Protein AF-A0A0B6EVD2-F1 (afdb_monomer_lite)

Sequence (72 aa):
MDGTLIDTEPLWGKATFELGELLGRPLTPEVRAKTIGGSFPNTLSVVAEWAGYELKDGDLERYRTWMFDSRY

Organism: NCBI:txid161899

pLDDT: mean 81.47, std 14.3, range [43.84, 93.94]

Structure (mmCIF, N/CA/C/O backbone):
data_AF-A0A0B6EVD2-F1
#
_entry.id   AF-A0A0B6EVD2-F1
#
loop_
_atom_site.group_PDB
_atom_site.id
_atom_site.type_symbol
_atom_site.label_atom_id
_atom_site.label_alt_id
_atom_site.label_comp_id
_atom_site.label_asym_id
_atom_site.label_entity_id
_atom_site.label_seq_id
_atom_site.pdbx_PDB_ins_code
_atom_site.Cartn_x
_atom_site.Cartn_y
_atom_site.Cartn_z
_atom_site.occupancy
_atom_site.B_iso_or_equiv
_atom_site.auth_seq_id
_atom_site.auth_comp_id
_atom_site.auth_asym_id
_atom_site.auth_atom_id
_atom_site.pdbx_PDB_model_num
ATOM 1 N N . MET A 1 1 ? 18.909 -16.353 -8.244 1.00 63.38 1 MET A N 1
ATOM 2 C CA . MET A 1 1 ? 19.043 -15.317 -9.284 1.00 63.38 1 MET A CA 1
ATOM 3 C C . MET A 1 1 ? 18.220 -15.809 -10.461 1.00 63.38 1 MET A C 1
ATOM 5 O O . MET A 1 1 ? 18.730 -16.594 -11.243 1.00 63.38 1 MET A O 1
ATOM 9 N N . ASP A 1 2 ? 16.928 -15.473 -10.478 1.00 57.06 2 ASP A N 1
ATOM 10 C CA . ASP A 1 2 ? 15.993 -15.815 -11.558 1.00 57.06 2 ASP A CA 1
ATOM 11 C C . ASP A 1 2 ? 15.608 -14.499 -12.238 1.00 57.06 2 ASP A C 1
ATOM 13 O O . ASP A 1 2 ? 15.054 -13.594 -11.611 1.00 57.06 2 ASP A O 1
ATOM 17 N N . GLY A 1 3 ? 16.109 -14.338 -13.459 1.00 52.25 3 GLY A N 1
ATOM 18 C CA . GLY A 1 3 ? 16.102 -13.102 -14.221 1.00 52.25 3 GLY A CA 1
ATOM 19 C C . GLY A 1 3 ? 14.935 -13.030 -15.190 1.00 52.25 3 GLY A C 1
ATOM 20 O O . GLY A 1 3 ? 15.142 -13.135 -16.393 1.00 52.25 3 GLY A O 1
ATOM 21 N N . THR A 1 4 ? 13.735 -12.746 -14.695 1.00 51.16 4 THR A N 1
ATOM 22 C CA . THR A 1 4 ? 12.678 -12.154 -15.526 1.00 51.16 4 THR A CA 1
ATOM 23 C C . THR A 1 4 ? 12.637 -10.654 -15.265 1.00 51.16 4 THR A C 1
ATOM 25 O O . THR A 1 4 ? 11.728 -10.118 -14.633 1.00 51.16 4 THR A O 1
ATOM 28 N N . LEU A 1 5 ? 13.701 -9.989 -15.712 1.00 49.81 5 LEU A N 1
ATOM 29 C CA . LEU A 1 5 ? 13.740 -8.548 -15.880 1.00 49.81 5 LEU A CA 1
ATOM 30 C C . LEU A 1 5 ? 12.866 -8.194 -17.104 1.00 49.81 5 LEU A C 1
ATOM 32 O O . LEU A 1 5 ? 13.165 -8.609 -18.217 1.00 49.81 5 LEU A O 1
ATOM 36 N N . ILE A 1 6 ? 11.844 -7.378 -16.846 1.00 47.12 6 ILE A N 1
ATOM 37 C CA . ILE A 1 6 ? 11.349 -6.287 -17.702 1.00 47.12 6 ILE A CA 1
ATOM 38 C C . ILE A 1 6 ? 10.386 -6.643 -18.843 1.00 47.12 6 ILE A C 1
ATOM 40 O O . ILE A 1 6 ? 10.767 -6.817 -19.990 1.00 47.12 6 ILE A O 1
ATOM 44 N N . ASP A 1 7 ? 9.099 -6.584 -18.503 1.00 47.91 7 ASP A N 1
ATOM 45 C CA . ASP A 1 7 ? 8.131 -5.731 -19.230 1.00 47.91 7 ASP A CA 1
ATOM 46 C C . ASP A 1 7 ? 7.051 -5.170 -18.269 1.00 47.91 7 ASP A C 1
ATOM 48 O O . ASP A 1 7 ? 6.265 -4.286 -18.592 1.00 47.91 7 ASP A O 1
ATOM 52 N N . THR A 1 8 ? 7.033 -5.636 -17.013 1.00 52.50 8 THR A N 1
ATOM 53 C CA . THR A 1 8 ? 6.053 -5.254 -15.990 1.00 52.50 8 THR A CA 1
ATOM 54 C C . THR A 1 8 ? 6.474 -4.084 -15.101 1.00 52.50 8 THR A C 1
ATOM 56 O O . THR A 1 8 ? 5.669 -3.667 -14.278 1.00 52.50 8 THR A O 1
ATOM 59 N N . GLU A 1 9 ? 7.664 -3.490 -15.251 1.00 55.00 9 GLU A N 1
ATOM 60 C CA . GLU A 1 9 ? 8.093 -2.322 -14.450 1.00 55.00 9 GLU A CA 1
ATOM 61 C C . GLU A 1 9 ? 7.085 -1.155 -14.406 1.00 55.00 9 GLU A C 1
ATOM 63 O O . GLU A 1 9 ? 6.830 -0.639 -13.309 1.00 55.00 9 GLU A O 1
ATOM 68 N N . PRO A 1 10 ? 6.457 -0.733 -15.526 1.00 58.09 10 PRO A N 1
ATOM 69 C CA . PRO A 1 10 ? 5.434 0.310 -15.466 1.00 58.09 10 PRO A CA 1
ATOM 70 C C . PRO A 1 10 ? 4.154 -0.165 -14.761 1.00 58.09 10 PRO A C 1
ATOM 72 O O . PRO A 1 10 ? 3.569 0.590 -13.980 1.00 58.09 10 PRO A O 1
ATOM 75 N N . LEU A 1 11 ? 3.738 -1.418 -14.982 1.00 64.62 11 LEU A N 1
ATOM 76 C CA . LEU A 1 11 ? 2.546 -2.001 -14.353 1.00 64.62 11 LEU A CA 1
ATOM 77 C C . LEU A 1 11 ? 2.736 -2.173 -12.846 1.00 64.62 11 LEU A C 1
ATOM 79 O O . LEU A 1 11 ? 1.848 -1.842 -12.067 1.00 64.62 11 LEU A O 1
ATOM 83 N N . TRP A 1 12 ? 3.920 -2.607 -12.430 1.00 77.69 12 TRP A N 1
ATOM 84 C CA . TRP A 1 12 ? 4.264 -2.814 -11.034 1.00 77.69 12 TRP A CA 1
ATOM 85 C C . TRP A 1 12 ? 4.398 -1.490 -10.292 1.00 77.69 12 TRP A C 1
ATOM 87 O O . TRP A 1 12 ? 3.933 -1.361 -9.161 1.00 77.69 12 TRP A O 1
ATOM 97 N N . GLY A 1 13 ? 4.949 -0.469 -10.957 1.00 77.81 13 GLY A N 1
ATOM 98 C CA . GLY A 1 13 ? 4.983 0.889 -10.436 1.00 77.81 13 GLY A CA 1
ATOM 99 C C . GLY A 1 13 ? 3.589 1.410 -10.097 1.00 77.81 13 GLY A C 1
ATOM 100 O O . GLY A 1 13 ? 3.386 1.875 -8.977 1.00 77.81 13 GLY A O 1
ATOM 101 N N . LYS A 1 14 ? 2.643 1.294 -11.036 1.00 82.75 14 LYS A N 1
ATOM 102 C CA . LYS A 1 14 ? 1.259 1.738 -10.840 1.00 82.75 14 LYS A CA 1
ATOM 103 C C . LYS A 1 14 ? 0.523 0.891 -9.795 1.00 82.75 14 LYS A C 1
ATOM 105 O O . LYS A 1 14 ? -0.005 1.455 -8.842 1.00 82.75 14 LYS A O 1
ATOM 110 N N . ALA A 1 15 ? 0.605 -0.434 -9.903 1.00 84.31 15 ALA A N 1
ATOM 111 C CA . ALA A 1 15 ? -0.045 -1.356 -8.975 1.00 84.31 15 ALA A CA 1
ATOM 112 C C . ALA A 1 15 ? 0.451 -1.185 -7.532 1.00 84.31 15 ALA A C 1
ATOM 114 O O . ALA A 1 15 ? -0.306 -1.384 -6.591 1.00 84.31 15 ALA A O 1
ATOM 115 N N . THR A 1 16 ? 1.712 -0.784 -7.337 1.00 87.62 16 THR A N 1
ATOM 116 C CA . THR A 1 16 ? 2.259 -0.494 -6.004 1.00 87.62 16 THR A CA 1
ATOM 117 C C . THR A 1 16 ? 1.623 0.763 -5.403 1.00 87.62 16 THR A C 1
ATOM 119 O O . THR A 1 16 ? 1.245 0.745 -4.235 1.00 87.62 16 THR A O 1
ATOM 122 N N . PHE A 1 17 ? 1.431 1.834 -6.186 1.00 89.62 17 PHE A N 1
ATOM 123 C CA . PHE A 1 17 ? 0.679 3.008 -5.719 1.00 89.62 17 PHE A CA 1
ATOM 124 C C . PHE A 1 17 ? -0.772 2.652 -5.378 1.00 89.62 17 PHE A C 1
ATOM 126 O O . PHE A 1 17 ? -1.234 2.992 -4.290 1.00 89.62 17 PHE A O 1
ATOM 133 N N . GLU A 1 18 ? -1.439 1.912 -6.268 1.00 90.44 18 GLU A N 1
ATOM 134 C CA . GLU A 1 18 ? -2.818 1.443 -6.081 1.00 90.44 18 GLU A CA 1
ATOM 135 C C . GLU A 1 18 ? -2.941 0.536 -4.842 1.00 90.44 18 GLU A C 1
ATOM 137 O O . GLU A 1 18 ? -3.913 0.640 -4.099 1.00 90.44 18 GLU A O 1
ATOM 142 N N . LEU A 1 19 ? -1.931 -0.296 -4.554 1.00 90.62 19 LEU A N 1
ATOM 143 C CA . LEU A 1 19 ? -1.877 -1.117 -3.342 1.00 90.62 19 LEU A CA 1
ATOM 144 C C . LEU A 1 19 ? -1.853 -0.253 -2.077 1.00 90.62 19 LEU A C 1
ATOM 146 O O . LEU A 1 19 ? -2.560 -0.558 -1.124 1.00 90.62 19 LEU A O 1
ATOM 150 N N . GLY A 1 20 ? -1.082 0.837 -2.060 1.00 91.56 20 GLY A N 1
ATOM 151 C CA . GLY A 1 20 ? -1.086 1.769 -0.929 1.00 91.56 20 GLY A CA 1
ATOM 152 C C . GLY A 1 20 ? -2.463 2.380 -0.691 1.00 91.56 20 GLY A C 1
ATOM 153 O O . GLY A 1 20 ? -2.960 2.377 0.435 1.00 91.56 20 GLY A O 1
ATOM 154 N N . GLU A 1 21 ? -3.115 2.853 -1.754 1.00 91.75 21 GLU A N 1
ATOM 155 C CA . GLU A 1 21 ? -4.486 3.370 -1.667 1.00 91.75 21 GLU A CA 1
ATOM 156 C C . GLU A 1 21 ? -5.464 2.308 -1.156 1.00 91.75 21 GLU A C 1
ATOM 158 O O . GLU A 1 21 ? -6.295 2.597 -0.294 1.00 91.75 21 GLU A O 1
ATOM 163 N N . LEU A 1 22 ? -5.314 1.066 -1.617 1.00 90.75 22 LEU A N 1
ATOM 164 C CA . LEU A 1 22 ? -6.149 -0.060 -1.216 1.00 90.75 22 LEU A CA 1
ATOM 165 C C . LEU A 1 22 ? -5.963 -0.436 0.262 1.00 90.75 22 LEU A C 1
ATOM 167 O O . LEU A 1 22 ? -6.938 -0.764 0.935 1.00 90.75 22 LEU A O 1
ATOM 171 N N . LEU A 1 23 ? -4.737 -0.335 0.783 1.00 91.50 23 LEU A N 1
ATOM 172 C CA . LEU A 1 23 ? -4.441 -0.519 2.209 1.00 91.50 23 LEU A CA 1
ATOM 173 C C . LEU A 1 23 ? -4.810 0.706 3.067 1.00 91.50 23 LEU A C 1
ATOM 175 O O . LEU A 1 23 ? -4.690 0.652 4.290 1.00 91.50 23 LEU A O 1
ATOM 179 N N . GLY A 1 24 ? -5.284 1.796 2.455 1.00 91.38 24 GLY A N 1
ATOM 180 C CA . GLY A 1 24 ? -5.785 2.986 3.146 1.00 91.38 24 GLY A CA 1
ATOM 181 C C . GLY A 1 24 ? -4.781 4.132 3.281 1.00 91.38 24 GLY A C 1
ATOM 182 O O . GLY A 1 24 ? -5.102 5.142 3.911 1.00 91.38 24 GLY A O 1
ATOM 183 N N . ARG A 1 25 ? -3.584 4.026 2.684 1.00 93.12 25 ARG A N 1
ATOM 184 C CA . ARG A 1 25 ? -2.597 5.113 2.674 1.00 93.12 25 ARG A CA 1
ATOM 185 C C . ARG A 1 25 ? -1.820 5.190 1.353 1.00 93.12 25 ARG A C 1
ATOM 187 O O . ARG A 1 25 ? -0.988 4.321 1.088 1.00 93.12 25 ARG A O 1
ATOM 194 N N . PRO A 1 26 ? -1.980 6.270 0.564 1.00 92.00 26 PRO A N 1
ATOM 195 C CA . PRO A 1 26 ? -1.255 6.419 -0.691 1.00 92.00 26 PRO A CA 1
ATOM 196 C C . PRO A 1 26 ? 0.261 6.413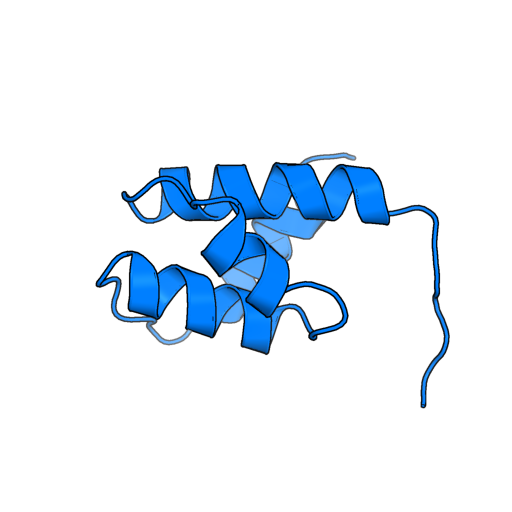 -0.462 1.00 92.00 26 PRO A C 1
ATOM 198 O O . PRO A 1 26 ? 0.781 6.967 0.518 1.00 92.00 26 PRO A O 1
ATOM 201 N N . LEU A 1 27 ? 0.977 5.771 -1.382 1.00 90.88 27 LEU A N 1
ATOM 202 C CA . LEU A 1 27 ? 2.431 5.705 -1.336 1.00 90.88 27 LEU A CA 1
ATOM 203 C C . LEU A 1 27 ? 3.075 7.014 -1.775 1.00 90.88 27 LEU A C 1
ATOM 205 O O . LEU A 1 27 ? 2.660 7.643 -2.746 1.00 90.88 27 LEU A O 1
ATOM 209 N N . THR A 1 28 ? 4.167 7.371 -1.101 1.00 91.19 28 THR A N 1
ATOM 210 C CA . THR A 1 28 ? 5.078 8.415 -1.572 1.00 91.19 28 THR A CA 1
ATOM 211 C C . THR A 1 28 ? 6.102 7.821 -2.544 1.00 91.19 28 THR A C 1
ATOM 213 O O . THR A 1 28 ? 6.407 6.623 -2.479 1.00 91.19 28 THR A O 1
ATOM 216 N N . PRO A 1 29 ? 6.689 8.637 -3.439 1.00 88.44 29 PRO A N 1
ATOM 217 C CA . PRO A 1 29 ? 7.762 8.184 -4.324 1.00 88.44 29 PRO A CA 1
ATOM 218 C C . PRO A 1 29 ? 8.957 7.588 -3.562 1.00 88.44 29 PRO A C 1
ATOM 220 O O . PRO A 1 29 ? 9.588 6.658 -4.058 1.00 88.44 29 PRO A O 1
ATOM 223 N N . GLU A 1 30 ? 9.232 8.063 -2.346 1.00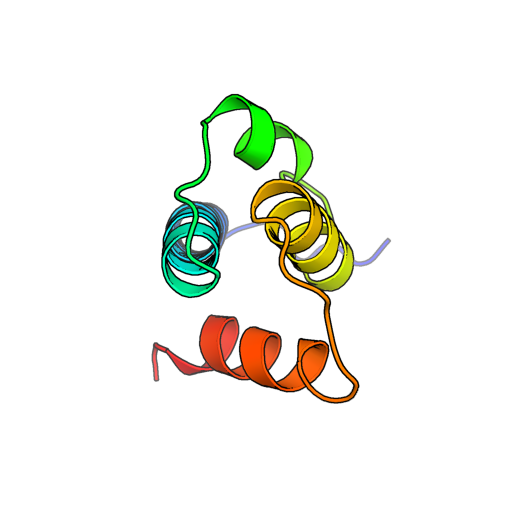 88.44 30 GLU A N 1
ATOM 224 C CA . GLU A 1 30 ? 10.295 7.538 -1.481 1.00 88.44 30 GLU A CA 1
ATOM 225 C C . GLU A 1 30 ? 10.002 6.116 -0.992 1.00 88.44 30 GLU A C 1
ATOM 227 O O . GLU A 1 30 ? 10.881 5.257 -1.023 1.00 88.44 30 GLU A O 1
ATOM 232 N N . VAL A 1 31 ? 8.763 5.837 -0.571 1.00 89.06 31 VAL A N 1
ATOM 233 C CA . VAL A 1 31 ? 8.366 4.485 -0.149 1.00 89.06 31 VAL A CA 1
ATOM 234 C C . VAL A 1 31 ? 8.333 3.553 -1.353 1.00 89.06 31 VAL A C 1
ATOM 236 O O . VAL A 1 31 ? 8.860 2.447 -1.274 1.00 89.06 31 VAL A O 1
ATOM 239 N N . ARG A 1 32 ? 7.829 4.020 -2.503 1.00 86.69 32 ARG A N 1
ATOM 240 C CA . ARG A 1 32 ? 7.905 3.257 -3.754 1.00 86.69 32 ARG A CA 1
ATOM 241 C C . ARG A 1 32 ? 9.345 2.898 -4.103 1.00 86.69 32 ARG A C 1
ATOM 243 O O . ARG A 1 32 ? 9.593 1.751 -4.457 1.00 86.69 32 ARG A O 1
ATOM 250 N N . ALA A 1 33 ? 10.292 3.827 -3.982 1.00 87.31 33 ALA A N 1
ATOM 251 C CA . ALA A 1 33 ? 11.695 3.559 -4.291 1.00 87.31 33 ALA A CA 1
ATOM 252 C C . ALA A 1 33 ? 12.270 2.392 -3.468 1.00 87.31 33 ALA A C 1
ATOM 254 O O . ALA A 1 33 ? 13.049 1.608 -4.001 1.00 87.31 33 ALA A O 1
ATOM 255 N N . LYS A 1 34 ? 11.819 2.207 -2.217 1.00 84.44 34 LYS A N 1
ATOM 256 C CA . LYS A 1 34 ? 12.207 1.068 -1.359 1.00 84.44 34 LYS A CA 1
ATOM 257 C C . LYS A 1 34 ? 11.671 -0.284 -1.841 1.00 84.44 34 LYS A C 1
ATOM 259 O O . LYS A 1 34 ? 12.184 -1.322 -1.439 1.00 84.44 34 LYS A O 1
ATOM 264 N N . THR A 1 35 ? 10.634 -0.275 -2.673 1.00 83.44 35 THR A N 1
ATOM 265 C CA . THR A 1 35 ? 10.007 -1.483 -3.232 1.00 83.44 35 THR A CA 1
ATOM 266 C C . THR A 1 35 ? 10.574 -1.865 -4.605 1.00 83.44 35 THR A C 1
ATOM 268 O O . THR A 1 35 ? 10.325 -2.969 -5.085 1.00 83.44 35 THR A O 1
ATOM 271 N N . ILE A 1 36 ? 11.365 -0.983 -5.235 1.00 81.88 36 ILE A N 1
ATOM 272 C CA . ILE A 1 36 ? 11.977 -1.226 -6.550 1.00 81.88 36 ILE A CA 1
ATOM 273 C C . ILE A 1 36 ? 13.0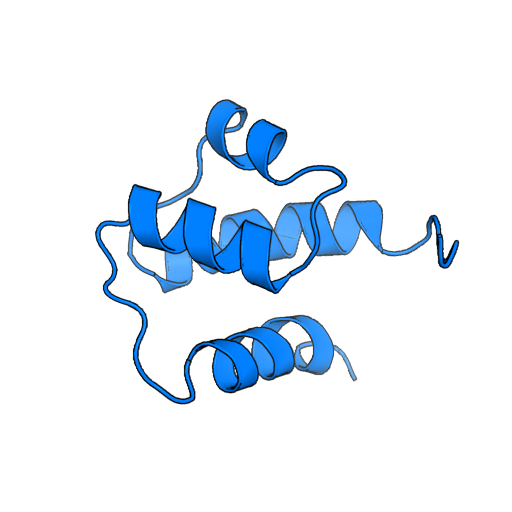27 -2.337 -6.436 1.00 81.88 36 ILE A C 1
ATOM 275 O O . ILE A 1 36 ? 13.908 -2.287 -5.582 1.00 81.88 36 ILE A O 1
ATOM 279 N N . GLY A 1 37 ? 12.936 -3.342 -7.312 1.00 73.69 37 GLY A N 1
ATOM 280 C CA . GLY A 1 37 ? 13.862 -4.481 -7.343 1.00 73.69 37 GLY A CA 1
ATOM 281 C C . GLY A 1 37 ? 13.651 -5.512 -6.226 1.00 73.69 37 GLY A C 1
ATOM 282 O O . GLY A 1 37 ? 14.361 -6.516 -6.186 1.00 73.69 37 GLY A O 1
ATOM 283 N N . GLY A 1 38 ? 12.681 -5.292 -5.333 1.00 74.94 38 GLY A N 1
ATOM 284 C CA . GLY A 1 38 ? 12.265 -6.257 -4.315 1.00 74.94 38 GLY A CA 1
ATOM 285 C C . GLY A 1 38 ? 11.245 -7.259 -4.854 1.00 74.94 38 GLY A C 1
ATOM 286 O O . GLY A 1 38 ? 10.628 -7.036 -5.882 1.00 74.94 38 GLY A O 1
ATOM 287 N N . SER A 1 39 ? 11.033 -8.380 -4.163 1.00 83.50 39 SER A N 1
ATOM 288 C CA . SER A 1 39 ? 9.941 -9.313 -4.496 1.00 83.50 39 SER A CA 1
ATOM 289 C C . SER A 1 39 ? 8.584 -8.794 -4.001 1.00 83.50 39 SER A C 1
ATOM 291 O O . SER A 1 39 ? 8.534 -8.066 -3.013 1.00 83.50 39 SER A O 1
ATOM 293 N N . PHE A 1 40 ? 7.474 -9.243 -4.602 1.00 85.38 40 PHE A N 1
ATOM 294 C CA . PHE A 1 40 ? 6.108 -8.913 -4.154 1.00 85.38 40 PHE A CA 1
ATOM 295 C C . PHE A 1 40 ? 5.884 -8.995 -2.626 1.00 85.38 40 PHE A C 1
ATOM 297 O O . PHE A 1 40 ? 5.394 -8.016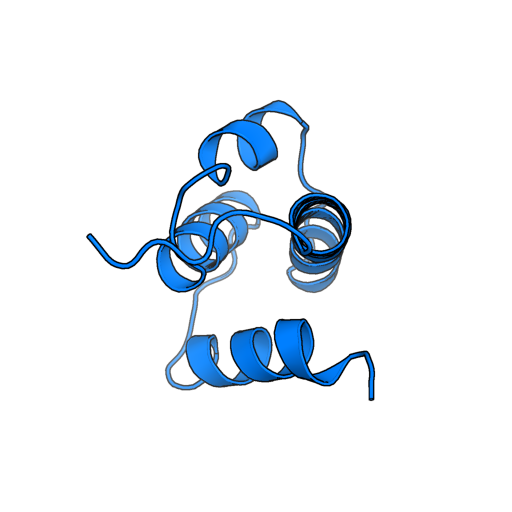 -2.071 1.00 85.38 40 PHE A O 1
ATOM 304 N N . PRO A 1 41 ? 6.257 -10.082 -1.914 1.00 87.06 41 PRO A N 1
ATOM 305 C CA . PRO A 1 41 ? 6.102 -10.147 -0.456 1.00 87.06 41 PRO A CA 1
ATOM 306 C C . PRO A 1 41 ? 6.831 -9.022 0.289 1.00 87.06 41 PRO A C 1
ATOM 308 O O . PRO A 1 41 ? 6.294 -8.479 1.249 1.00 87.06 41 PRO A O 1
ATOM 311 N N . ASN A 1 42 ? 8.021 -8.630 -0.175 1.00 87.75 42 ASN A N 1
ATOM 312 C CA . ASN A 1 42 ? 8.757 -7.510 0.407 1.00 87.75 42 ASN A CA 1
ATOM 313 C C . ASN A 1 42 ? 8.024 -6.188 0.149 1.00 87.75 42 ASN A C 1
ATOM 315 O O . ASN A 1 42 ? 7.847 -5.392 1.065 1.00 87.75 42 ASN A O 1
ATOM 319 N N . THR A 1 43 ? 7.551 -5.981 -1.082 1.00 88.88 43 THR A N 1
ATOM 320 C CA . THR A 1 43 ? 6.749 -4.809 -1.449 1.00 88.88 43 THR A CA 1
ATOM 321 C C . THR A 1 43 ? 5.493 -4.711 -0.589 1.00 88.88 43 THR A C 1
ATOM 323 O O . THR A 1 43 ? 5.287 -3.684 0.048 1.00 88.88 43 THR A O 1
ATOM 326 N N . LEU A 1 44 ? 4.696 -5.778 -0.491 1.00 91.00 44 LEU A N 1
ATOM 327 C CA . LEU A 1 44 ? 3.486 -5.795 0.330 1.00 91.00 44 LEU A CA 1
ATOM 328 C C . LEU A 1 44 ? 3.793 -5.480 1.797 1.00 91.00 44 LEU A C 1
ATOM 330 O O . LEU A 1 44 ? 3.087 -4.675 2.391 1.00 91.00 44 LEU A O 1
ATOM 334 N N . SER A 1 45 ? 4.862 -6.050 2.359 1.00 91.62 45 SER A N 1
ATOM 335 C CA . SER A 1 45 ? 5.261 -5.775 3.742 1.00 91.62 45 SER A CA 1
ATOM 336 C C . SER A 1 45 ? 5.620 -4.303 3.960 1.00 91.62 45 SER A C 1
ATOM 338 O O . SER A 1 45 ? 5.153 -3.701 4.922 1.00 91.62 45 SER A O 1
ATOM 340 N N . VAL A 1 46 ? 6.399 -3.698 3.054 1.00 91.56 46 VAL A N 1
ATOM 341 C CA . VAL A 1 46 ? 6.785 -2.276 3.134 1.00 91.56 46 VAL A CA 1
ATOM 342 C C . VAL A 1 46 ? 5.565 -1.360 3.009 1.00 91.56 46 VAL A C 1
ATOM 344 O O . VAL A 1 46 ? 5.447 -0.376 3.739 1.00 91.56 46 VAL A O 1
ATOM 347 N N . VAL A 1 47 ? 4.651 -1.670 2.087 1.00 92.19 47 VAL A N 1
ATOM 348 C CA . VAL A 1 47 ? 3.437 -0.872 1.858 1.00 92.19 47 VAL A CA 1
ATOM 349 C C . VAL A 1 47 ? 2.459 -1.019 3.026 1.00 92.19 47 VAL A C 1
ATOM 351 O O . VAL A 1 47 ? 1.890 -0.022 3.464 1.00 92.19 47 VAL A O 1
ATOM 354 N N . ALA A 1 48 ? 2.302 -2.227 3.569 1.00 93.31 48 ALA A N 1
ATOM 355 C CA . ALA A 1 48 ? 1.453 -2.487 4.726 1.00 93.31 48 ALA A CA 1
ATOM 356 C C . ALA A 1 48 ? 1.979 -1.789 5.984 1.00 93.31 48 ALA A C 1
ATOM 358 O O . ALA A 1 48 ? 1.225 -1.078 6.646 1.00 93.31 48 ALA A O 1
ATOM 359 N N . GLU A 1 49 ? 3.283 -1.885 6.255 1.00 93.25 49 GLU A N 1
ATOM 360 C CA . GLU A 1 49 ? 3.925 -1.170 7.361 1.00 93.25 49 GLU A CA 1
ATOM 361 C C . GLU A 1 49 ? 3.745 0.350 7.224 1.00 93.25 49 GLU A C 1
ATOM 363 O O . GLU A 1 49 ? 3.359 1.025 8.179 1.00 93.25 49 GLU A O 1
ATOM 368 N N . TRP A 1 50 ? 3.933 0.894 6.017 1.00 93.00 50 TRP A N 1
ATOM 369 C CA . TRP A 1 50 ? 3.696 2.313 5.740 1.00 93.00 50 TRP A CA 1
ATOM 370 C C . TRP A 1 50 ? 2.243 2.734 5.990 1.00 93.00 50 TRP A C 1
ATOM 372 O O . TRP A 1 50 ? 1.985 3.803 6.562 1.00 93.00 50 TRP A O 1
ATOM 382 N N . ALA A 1 51 ? 1.293 1.908 5.554 1.00 93.69 51 ALA A N 1
ATOM 383 C CA . ALA A 1 51 ? -0.131 2.145 5.731 1.00 93.69 51 ALA A CA 1
ATOM 384 C C . ALA A 1 51 ? -0.606 1.934 7.177 1.00 93.69 51 ALA A C 1
ATOM 386 O O . ALA A 1 51 ? -1.706 2.367 7.513 1.00 93.69 51 ALA A O 1
ATOM 387 N N . GLY A 1 52 ? 0.209 1.316 8.040 1.00 93.94 52 GLY A N 1
ATOM 388 C CA . GLY A 1 52 ? -0.236 0.850 9.354 1.00 93.94 52 GLY A CA 1
ATOM 389 C C . GLY A 1 52 ? -1.233 -0.309 9.252 1.00 93.94 52 GLY A C 1
ATOM 390 O O . GLY A 1 52 ? -2.063 -0.488 10.141 1.00 93.94 52 GLY A O 1
ATOM 391 N N . TYR A 1 53 ? -1.181 -1.062 8.151 1.00 93.50 53 TYR A N 1
ATOM 392 C CA . TYR A 1 53 ? -2.012 -2.230 7.902 1.00 93.50 53 TYR A CA 1
ATOM 393 C C . TYR A 1 53 ? -1.324 -3.483 8.450 1.00 93.50 53 TYR A C 1
ATOM 395 O O . TYR A 1 53 ? -0.195 -3.800 8.078 1.00 93.50 53 TYR A O 1
ATOM 403 N N . GLU A 1 54 ? -2.016 -4.219 9.314 1.00 93.19 54 GLU A N 1
ATOM 404 C CA . GLU A 1 54 ? -1.532 -5.497 9.832 1.00 93.19 54 GLU A CA 1
ATOM 405 C C . GLU A 1 54 ? -1.889 -6.623 8.853 1.00 93.19 54 GLU A C 1
ATOM 407 O O . GLU A 1 54 ? -3.063 -6.957 8.684 1.00 93.19 54 GLU A O 1
ATOM 412 N N . LEU A 1 55 ? -0.871 -7.192 8.198 1.00 91.38 55 LEU A N 1
ATOM 413 C CA . LEU A 1 55 ? -1.039 -8.314 7.274 1.00 91.38 55 LEU A CA 1
ATOM 414 C C . LEU A 1 55 ? -1.496 -9.567 8.024 1.00 91.38 55 LEU A C 1
ATOM 416 O O . LEU A 1 55 ? -0.860 -9.994 8.989 1.00 91.38 55 LEU A O 1
ATOM 420 N N . LYS A 1 56 ? -2.571 -10.181 7.537 1.00 92.38 56 LYS A N 1
ATOM 421 C CA . LYS A 1 56 ? -3.126 -11.432 8.053 1.00 92.38 56 LYS A CA 1
ATOM 422 C C . LYS A 1 56 ? -2.761 -12.605 7.156 1.00 92.38 56 LYS A C 1
ATOM 424 O O . LYS A 1 56 ? -2.342 -12.450 6.008 1.00 92.38 56 LYS A O 1
ATOM 429 N N . ASP A 1 57 ? -2.959 -13.805 7.690 1.00 90.94 57 ASP A N 1
ATOM 430 C CA . ASP A 1 57 ? -2.839 -15.027 6.904 1.00 90.94 57 ASP A CA 1
ATOM 431 C C . ASP A 1 57 ? -3.794 -14.975 5.694 1.00 90.94 57 ASP A C 1
ATOM 433 O O . ASP A 1 57 ? -4.959 -14.591 5.821 1.00 90.94 57 ASP A O 1
ATOM 437 N N . GLY A 1 58 ? -3.269 -15.274 4.505 1.00 90.00 58 GLY A N 1
ATOM 438 C CA . GLY A 1 58 ? -3.988 -15.159 3.233 1.00 90.00 58 GLY A CA 1
ATOM 439 C C . GLY A 1 58 ? -3.940 -13.783 2.551 1.00 90.00 58 GLY A C 1
ATOM 440 O O . GLY A 1 58 ? -4.232 -13.710 1.356 1.00 90.00 58 GLY A O 1
ATOM 441 N N . ASP A 1 59 ? -3.511 -12.704 3.219 1.00 91.62 59 ASP A N 1
ATOM 442 C CA . ASP A 1 59 ? -3.405 -11.382 2.570 1.00 91.62 59 ASP A CA 1
ATOM 443 C C . ASP A 1 59 ? -2.330 -11.363 1.484 1.00 91.62 59 ASP A C 1
ATOM 445 O O . ASP A 1 59 ? -2.518 -10.768 0.423 1.00 91.62 59 ASP A O 1
ATOM 449 N N . LEU A 1 60 ? -1.217 -12.061 1.717 1.00 89.44 60 LEU A N 1
ATOM 450 C CA . LEU A 1 60 ? -0.152 -12.170 0.728 1.00 89.44 60 LEU A CA 1
ATOM 451 C C . LEU A 1 60 ? -0.681 -12.751 -0.585 1.00 89.44 60 LEU A C 1
ATOM 453 O O . LEU A 1 60 ? -0.438 -12.185 -1.645 1.00 89.44 60 LEU A O 1
ATOM 457 N N . GLU A 1 61 ? -1.422 -13.854 -0.523 1.00 89.69 61 GLU A N 1
ATOM 458 C CA . GLU A 1 61 ? -2.002 -14.481 -1.710 1.00 89.69 61 GLU A CA 1
ATOM 459 C C . GLU A 1 61 ? -3.132 -13.639 -2.298 1.00 89.69 61 GLU A C 1
ATOM 461 O O . GLU A 1 61 ? -3.177 -13.456 -3.510 1.00 89.69 61 GLU A O 1
ATOM 466 N N . ARG A 1 62 ? -3.990 -13.047 -1.462 1.00 90.06 62 ARG A N 1
ATOM 467 C CA . ARG A 1 62 ? -5.075 -12.160 -1.900 1.00 90.06 62 ARG A CA 1
ATOM 468 C C . ARG A 1 62 ? -4.555 -10.981 -2.718 1.00 90.06 62 ARG A C 1
ATOM 470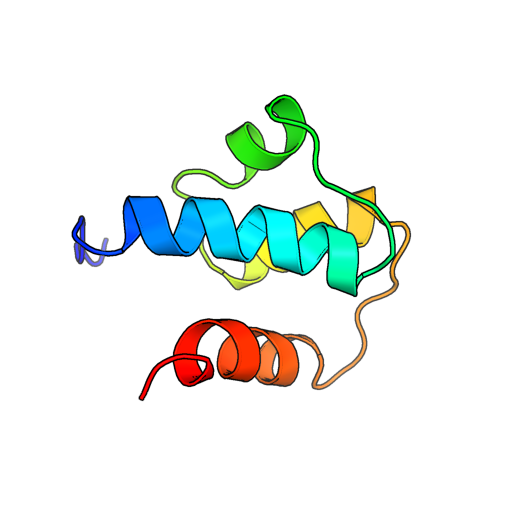 O O . ARG A 1 62 ? -5.045 -10.740 -3.821 1.00 90.06 62 ARG A O 1
ATOM 477 N N . TYR A 1 63 ? -3.575 -10.248 -2.193 1.00 89.31 63 TYR A N 1
ATOM 478 C CA . TYR A 1 63 ? -3.013 -9.079 -2.871 1.00 89.31 63 TYR A CA 1
ATOM 479 C C . TYR A 1 63 ? -2.095 -9.471 -4.022 1.00 89.31 63 TYR A C 1
ATOM 481 O O . TYR A 1 63 ? -2.017 -8.735 -5.004 1.00 89.31 63 TYR A O 1
ATOM 489 N N . ARG A 1 64 ? -1.437 -10.635 -3.939 1.00 86.12 64 ARG A N 1
ATOM 490 C CA . ARG A 1 64 ? -0.691 -11.205 -5.064 1.00 86.12 64 ARG A CA 1
ATOM 491 C C . ARG A 1 64 ? -1.641 -11.468 -6.221 1.00 86.12 64 ARG A C 1
ATOM 493 O O . ARG A 1 64 ? -1.404 -10.962 -7.310 1.00 86.12 64 ARG A O 1
ATOM 500 N N . THR A 1 65 ? -2.723 -12.201 -5.974 1.00 86.50 65 THR A N 1
ATOM 501 C CA . THR A 1 65 ? -3.758 -12.456 -6.972 1.00 86.50 65 THR A CA 1
ATOM 502 C C . THR A 1 65 ? -4.288 -11.136 -7.494 1.00 86.50 65 THR A C 1
ATOM 504 O O . THR A 1 65 ? -4.127 -10.893 -8.671 1.00 86.50 65 THR A O 1
ATOM 507 N N . TRP A 1 66 ? -4.755 -10.209 -6.657 1.00 86.00 66 TRP A N 1
ATOM 508 C CA . TRP A 1 66 ? -5.221 -8.897 -7.129 1.00 86.00 66 TRP A CA 1
ATOM 509 C C . TRP A 1 66 ? -4.209 -8.164 -8.036 1.00 86.00 66 TRP A C 1
ATOM 511 O O . TRP A 1 66 ? -4.599 -7.627 -9.073 1.00 86.00 66 TRP A O 1
ATOM 521 N N . MET A 1 67 ? -2.917 -8.176 -7.687 1.00 81.50 67 MET A N 1
ATOM 522 C CA . MET A 1 67 ? -1.864 -7.492 -8.445 1.00 81.50 67 MET A CA 1
ATOM 523 C C . MET A 1 67 ? -1.566 -8.153 -9.800 1.00 81.50 67 MET A C 1
ATOM 525 O O . MET A 1 67 ? -1.219 -7.448 -10.747 1.00 81.50 67 MET A O 1
ATOM 529 N N . PHE A 1 68 ? -1.695 -9.480 -9.903 1.00 77.25 68 PHE A N 1
ATOM 530 C CA . PHE A 1 68 ? -1.401 -10.241 -11.127 1.00 77.25 68 PHE A CA 1
ATOM 531 C C . PHE A 1 68 ? -2.652 -10.625 -11.945 1.00 77.25 68 PHE A C 1
ATOM 533 O O . PHE A 1 68 ? -2.528 -10.887 -13.135 1.00 77.25 68 PHE A O 1
ATOM 540 N N . ASP A 1 69 ? -3.834 -10.620 -11.331 1.00 75.19 69 ASP A N 1
ATOM 541 C CA . ASP A 1 69 ? -5.143 -10.987 -11.899 1.00 75.19 69 ASP A CA 1
ATOM 542 C C . ASP A 1 69 ? -5.879 -9.777 -12.487 1.00 75.19 69 ASP A C 1
ATOM 544 O O . ASP A 1 69 ? -6.647 -9.923 -13.430 1.00 75.19 69 ASP A O 1
ATOM 548 N N . SER A 1 70 ? -5.589 -8.549 -12.023 1.00 59.50 70 SER A N 1
ATOM 549 C CA . SER A 1 70 ? -6.301 -7.331 -12.461 1.00 59.50 70 SER A CA 1
ATOM 550 C C . SER A 1 70 ? -6.200 -7.000 -13.959 1.00 59.50 70 SER A C 1
ATOM 552 O O . SER A 1 70 ? -6.765 -5.989 -14.382 1.00 59.50 70 SER A O 1
ATOM 554 N N . ARG A 1 71 ? -5.520 -7.813 -14.778 1.00 60.00 71 ARG A N 1
ATOM 555 C CA . ARG A 1 71 ? -5.596 -7.773 -16.244 1.00 60.00 71 ARG A CA 1
ATOM 556 C C . ARG A 1 71 ? -5.337 -9.151 -16.864 1.00 60.00 71 ARG A C 1
ATOM 558 O O . ARG A 1 71 ? -4.223 -9.372 -17.329 1.00 60.00 71 ARG A O 1
ATOM 565 N N . TYR A 1 72 ? -6.348 -10.020 -16.917 1.00 43.84 72 TYR A N 1
ATOM 566 C CA . TYR A 1 72 ? -6.770 -10.758 -18.125 1.00 43.84 72 TYR A CA 1
ATOM 567 C C . TYR A 1 72 ? -8.092 -11.495 -17.895 1.00 43.84 72 TYR A C 1
ATOM 569 O O . TYR A 1 72 ? -8.216 -12.164 -16.850 1.00 43.84 72 TYR A O 1
#

Radius of gyration: 11.74 Å; chains: 1; bounding box: 26×24×29 Å

Secondary structure (DSSP, 8-state):
-----SSSHHHHHHHHHHHHHHTTSPPPHHHHHHHTTS-HHHHHHHHHHHHT--PPTTHHHHHHHHHHHTT-

InterPro domains:
  IPR023198 Phosphoglycolate phosphatase-like, domain 2 [G3DSA:1.10.150.240] (8-60)
  IPR036412 HAD-like superfamily [SSF56784] (1-68)

Foldseek 3Di:
DDDPDD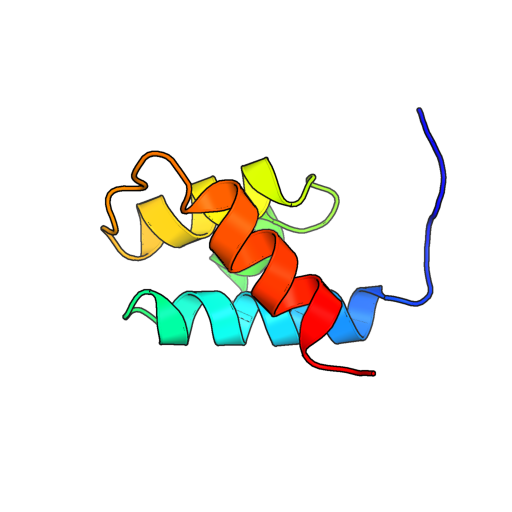DCVVLCLVLLQVLLVVLPHGDDPVLSVVCPPPDQVSSNVSSCVVSVHDDDPCNSVVSVCVSVVVDD